Protein AF-A0A7C2K7R8-F1 (afdb_monomer)

Foldseek 3Di:
DDPPDDDDPPFKDWLVVLCVVLVHDSVVLVVLVVLAVLLPFDDDPPTTIGGPVSSVLVNQQSVCVVVVDDSVVSNVVVVVVPDPDPDDDDDDDDDDDDDDDDDDPVVPPPPVVPDDDDDDDDPDPQDPVNVVVVVVVVVVVVVVVVVVD

Mean predicted aligned error: 17.75 Å

Structure (mmCIF, N/CA/C/O backbone):
data_AF-A0A7C2K7R8-F1
#
_entry.id   AF-A0A7C2K7R8-F1
#
loop_
_atom_site.group_PDB
_atom_site.id
_atom_site.type_symbol
_atom_site.label_atom_id
_atom_site.label_alt_id
_atom_site.label_comp_id
_atom_site.label_asym_id
_atom_site.label_entity_id
_atom_site.label_seq_id
_atom_site.pdbx_PDB_ins_code
_atom_site.Cartn_x
_atom_site.Cartn_y
_atom_site.Cartn_z
_atom_si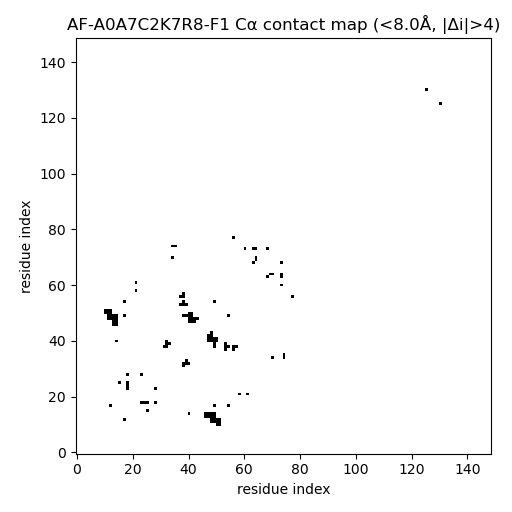te.occupancy
_atom_site.B_iso_or_equiv
_atom_site.auth_seq_id
_atom_site.auth_comp_id
_atom_site.auth_asym_id
_atom_site.auth_atom_id
_atom_site.pdbx_PDB_model_num
ATOM 1 N N . MET A 1 1 ? 25.170 19.554 -17.170 1.00 40.06 1 MET A N 1
ATOM 2 C CA . MET A 1 1 ? 23.840 19.277 -17.760 1.00 40.06 1 MET A CA 1
ATOM 3 C C . MET A 1 1 ? 23.575 17.773 -17.721 1.00 40.06 1 MET A C 1
ATOM 5 O O . MET A 1 1 ? 24.229 17.043 -18.448 1.00 40.06 1 MET A O 1
ATOM 9 N N . LYS A 1 2 ? 22.694 17.273 -16.843 1.00 44.62 2 LYS A N 1
ATOM 10 C CA . LYS A 1 2 ? 22.344 15.839 -16.806 1.00 44.62 2 LYS A CA 1
ATOM 11 C C . LYS A 1 2 ? 21.030 15.615 -17.554 1.00 44.62 2 LYS A C 1
ATOM 13 O O . LYS A 1 2 ? 19.972 15.585 -16.938 1.00 44.62 2 LYS A O 1
ATOM 18 N N . LYS A 1 3 ? 21.096 15.455 -18.878 1.00 49.25 3 LYS A N 1
ATOM 19 C CA . LYS A 1 3 ? 20.008 14.808 -19.619 1.00 49.25 3 LYS A CA 1
ATOM 20 C C . LYS A 1 3 ? 20.168 13.303 -19.416 1.00 49.25 3 LYS A C 1
ATOM 22 O O . LYS A 1 3 ? 21.035 12.691 -20.028 1.00 49.25 3 LYS A O 1
ATOM 27 N N . LYS A 1 4 ? 19.399 12.719 -18.493 1.00 51.03 4 LYS A N 1
ATOM 28 C CA . LYS A 1 4 ? 19.234 11.261 -18.462 1.00 51.03 4 LYS A CA 1
ATOM 29 C C . LYS A 1 4 ? 18.207 10.909 -19.528 1.00 51.03 4 LYS A C 1
ATOM 31 O O . LYS A 1 4 ? 17.086 11.408 -19.486 1.00 51.03 4 LYS A O 1
ATOM 36 N N . GLY A 1 5 ? 18.678 10.151 -20.512 1.00 41.69 5 GLY A N 1
ATOM 37 C CA . GLY A 1 5 ? 17.950 9.765 -21.705 1.00 41.69 5 GLY A CA 1
ATOM 38 C C . GLY A 1 5 ? 16.616 9.102 -21.394 1.00 41.69 5 GLY A C 1
ATOM 39 O O . GLY A 1 5 ? 16.494 8.291 -20.479 1.00 41.69 5 GLY A O 1
ATOM 40 N N . GLN A 1 6 ? 15.634 9.474 -22.207 1.00 49.72 6 GLN A N 1
ATOM 41 C CA . GLN A 1 6 ? 14.496 8.635 -22.529 1.00 49.72 6 GLN A CA 1
ATOM 42 C C . GLN A 1 6 ? 15.045 7.363 -23.188 1.00 49.72 6 GLN A C 1
ATOM 44 O O . GLN A 1 6 ? 15.637 7.436 -24.262 1.00 49.72 6 GLN A O 1
ATOM 49 N N . THR A 1 7 ? 14.885 6.214 -22.538 1.00 45.09 7 THR A N 1
ATOM 50 C CA . THR A 1 7 ? 15.018 4.896 -23.170 1.00 45.09 7 THR A CA 1
ATOM 51 C C . THR A 1 7 ? 13.941 3.997 -22.574 1.00 45.09 7 THR A C 1
ATOM 53 O O . THR A 1 7 ? 14.012 3.638 -21.401 1.00 45.09 7 THR A O 1
ATOM 56 N N . GLU A 1 8 ? 12.923 3.700 -23.375 1.00 44.34 8 GLU A N 1
ATOM 57 C CA . GLU A 1 8 ? 11.769 2.846 -23.082 1.00 44.34 8 GLU A CA 1
ATOM 58 C C . GLU A 1 8 ? 12.163 1.370 -22.855 1.00 44.34 8 GLU A C 1
ATOM 60 O O . GLU A 1 8 ? 12.671 0.725 -23.772 1.00 44.34 8 GLU A O 1
ATOM 65 N N . PRO A 1 9 ? 11.797 0.779 -21.704 1.00 49.31 9 PRO A N 1
ATOM 66 C CA . PRO A 1 9 ? 11.166 -0.531 -21.646 1.00 49.31 9 PRO A CA 1
ATOM 67 C C . PRO A 1 9 ? 9.698 -0.295 -21.274 1.00 49.31 9 PRO A C 1
ATOM 69 O O . PRO A 1 9 ? 9.341 -0.255 -20.096 1.00 49.31 9 PRO A O 1
ATOM 72 N N . LYS A 1 10 ? 8.880 -0.033 -22.300 1.00 62.22 10 LYS A N 1
ATOM 73 C CA . LYS A 1 10 ? 7.471 0.385 -22.227 1.00 62.22 10 LYS A CA 1
ATOM 74 C C . LYS A 1 10 ? 6.732 -0.193 -21.003 1.00 62.22 10 LYS A C 1
ATOM 76 O O . LYS A 1 10 ? 6.465 -1.389 -20.928 1.00 62.22 10 LYS A O 1
ATOM 81 N N . ASN A 1 11 ? 6.402 0.702 -20.064 1.00 76.38 11 ASN A N 1
ATOM 82 C CA . ASN A 1 11 ? 5.396 0.574 -18.997 1.00 76.38 11 ASN A CA 1
ATOM 83 C C . ASN A 1 11 ? 5.752 -0.118 -17.658 1.00 76.38 11 ASN A C 1
ATOM 85 O O . ASN A 1 11 ? 4.839 -0.258 -16.840 1.00 76.38 11 ASN A O 1
ATOM 89 N N . PHE A 1 12 ? 7.008 -0.482 -17.354 1.00 89.81 12 PHE A N 1
ATOM 90 C CA . PHE A 1 12 ? 7.364 -1.067 -16.040 1.00 89.81 12 PHE A CA 1
ATOM 91 C C . PHE A 1 12 ? 8.300 -0.189 -15.198 1.00 89.81 12 PHE A C 1
ATOM 93 O O . PHE A 1 12 ? 9.421 0.106 -15.604 1.00 89.81 12 PHE A O 1
ATOM 100 N N . HIS A 1 13 ? 7.890 0.136 -13.968 1.00 92.44 13 HIS A N 1
ATOM 101 C CA . HIS A 1 13 ? 8.680 0.943 -13.030 1.00 92.44 13 HIS A CA 1
ATOM 102 C C . HIS A 1 13 ? 9.135 0.127 -11.811 1.00 92.44 13 HIS A C 1
ATOM 104 O O . HIS A 1 13 ? 8.324 -0.572 -11.197 1.00 92.44 13 HIS A O 1
ATOM 110 N N . PRO A 1 14 ? 10.413 0.204 -11.403 1.00 93.00 14 PRO A N 1
ATOM 111 C CA . PRO A 1 14 ? 10.905 -0.513 -10.233 1.00 93.00 14 PRO A CA 1
ATOM 112 C C . PRO A 1 14 ? 10.302 0.038 -8.933 1.00 93.00 14 PRO A C 1
ATOM 114 O O . PRO A 1 14 ? 10.107 1.243 -8.776 1.00 93.00 14 PRO A O 1
ATOM 117 N N . ALA A 1 15 ? 10.082 -0.839 -7.949 1.00 89.62 15 ALA A N 1
ATOM 118 C CA . ALA A 1 15 ? 9.481 -0.476 -6.659 1.00 89.62 15 ALA A CA 1
ATOM 119 C C . ALA A 1 15 ? 10.170 0.705 -5.947 1.00 89.62 15 ALA A C 1
ATOM 121 O O . ALA A 1 15 ? 9.498 1.513 -5.307 1.00 89.62 15 ALA A O 1
ATOM 122 N N . SER A 1 16 ? 11.498 0.820 -6.066 1.00 89.69 16 SER A N 1
ATOM 123 C CA . SER A 1 16 ? 12.262 1.930 -5.484 1.00 89.69 16 SER A CA 1
ATOM 124 C C . SER A 1 16 ? 11.880 3.278 -6.095 1.00 89.69 16 SER A C 1
ATOM 126 O O . SER A 1 16 ? 11.708 4.247 -5.366 1.00 89.69 16 SER A O 1
ATOM 128 N N . GLU A 1 17 ? 11.699 3.332 -7.416 1.00 92.69 17 GLU A N 1
ATOM 129 C CA . GLU A 1 17 ? 11.289 4.548 -8.121 1.00 92.69 17 GLU A CA 1
ATOM 130 C C . GLU A 1 17 ? 9.850 4.918 -7.760 1.00 92.69 17 GLU A C 1
ATOM 132 O O . GLU A 1 17 ? 9.581 6.060 -7.402 1.00 92.69 17 GLU A O 1
ATOM 137 N N . VAL A 1 18 ? 8.943 3.937 -7.736 1.00 92.94 18 VAL A N 1
ATOM 138 C CA . VAL A 1 18 ? 7.541 4.140 -7.337 1.00 92.94 18 VAL A CA 1
ATOM 139 C C . VAL A 1 18 ? 7.430 4.694 -5.913 1.00 92.94 18 VAL A C 1
ATOM 141 O O . VAL A 1 18 ? 6.651 5.616 -5.665 1.00 92.94 18 VAL A O 1
ATOM 144 N N . ALA A 1 19 ? 8.235 4.184 -4.977 1.00 91.25 19 ALA A N 1
ATOM 145 C CA . ALA A 1 19 ? 8.278 4.694 -3.609 1.00 91.25 19 ALA A CA 1
ATOM 146 C C . ALA A 1 19 ? 8.735 6.162 -3.554 1.00 91.25 19 ALA A C 1
ATOM 148 O O . ALA A 1 19 ? 8.127 6.968 -2.845 1.00 91.25 19 ALA A O 1
ATOM 149 N N . THR A 1 20 ? 9.754 6.529 -4.338 1.00 92.69 20 THR A N 1
ATOM 150 C CA . THR A 1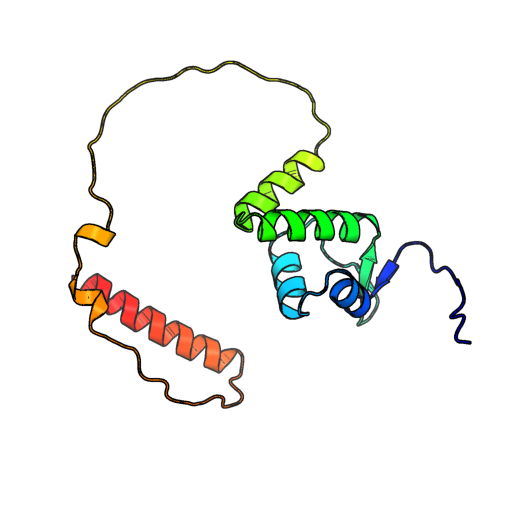 20 ? 10.224 7.917 -4.459 1.00 92.69 20 THR A CA 1
ATOM 151 C C . THR A 1 20 ? 9.173 8.823 -5.103 1.00 92.69 20 THR A C 1
ATOM 153 O O . THR A 1 20 ? 8.922 9.911 -4.587 1.00 92.69 20 THR A O 1
ATOM 156 N N . LEU A 1 21 ? 8.510 8.371 -6.172 1.00 92.44 21 LEU A N 1
ATOM 157 C CA . LEU A 1 21 ? 7.458 9.120 -6.873 1.00 92.44 21 LEU A CA 1
ATOM 158 C C . LEU A 1 21 ? 6.273 9.444 -5.957 1.00 92.44 21 LEU A C 1
ATOM 160 O O . LEU A 1 21 ? 5.767 10.565 -5.956 1.00 92.44 21 LEU A O 1
ATOM 164 N N . LEU A 1 22 ? 5.849 8.473 -5.148 1.00 92.62 22 LEU A N 1
ATOM 165 C CA . LEU A 1 22 ? 4.745 8.635 -4.199 1.00 92.62 22 LEU A CA 1
ATOM 166 C C . LEU A 1 22 ? 5.186 9.265 -2.871 1.00 92.62 22 LEU A C 1
ATOM 168 O O . LEU A 1 22 ? 4.330 9.569 -2.041 1.00 92.62 22 LEU A O 1
ATOM 172 N N . LYS A 1 23 ? 6.494 9.471 -2.666 1.00 93.44 23 LYS A N 1
ATOM 173 C CA . LYS A 1 23 ? 7.096 9.944 -1.408 1.00 93.44 23 LYS A CA 1
ATOM 174 C C . LYS A 1 23 ? 6.688 9.093 -0.195 1.00 93.44 23 LYS A C 1
ATOM 176 O O . LYS A 1 23 ? 6.446 9.617 0.890 1.00 93.44 23 LYS A O 1
ATOM 181 N N . ILE A 1 24 ? 6.606 7.774 -0.371 1.00 90.31 24 ILE A N 1
ATOM 182 C CA . ILE A 1 24 ? 6.242 6.820 0.689 1.00 90.31 24 ILE A CA 1
ATOM 183 C C . ILE A 1 24 ? 7.422 5.924 1.062 1.00 90.31 24 ILE A C 1
ATOM 185 O O . ILE A 1 24 ? 8.303 5.640 0.252 1.00 90.31 24 ILE A O 1
ATOM 189 N N . LYS A 1 25 ? 7.425 5.423 2.302 1.00 88.25 25 LYS A N 1
ATOM 190 C CA . LYS A 1 25 ? 8.436 4.463 2.760 1.00 88.25 25 LYS A CA 1
ATOM 191 C C . LYS A 1 25 ? 8.197 3.069 2.143 1.00 88.25 25 LYS A C 1
ATOM 193 O O . LYS A 1 25 ? 7.041 2.661 2.001 1.00 88.25 25 LYS A O 1
ATOM 198 N N . PRO A 1 26 ? 9.250 2.270 1.874 1.00 86.50 26 PRO A N 1
ATOM 199 C CA . PRO A 1 26 ? 9.110 0.951 1.243 1.00 86.50 26 PRO A CA 1
ATOM 200 C C . PRO A 1 26 ? 8.200 -0.039 1.988 1.00 86.50 26 PRO A C 1
ATOM 202 O O . PRO A 1 26 ? 7.549 -0.871 1.359 1.00 86.50 26 PRO A O 1
ATOM 205 N N . TYR A 1 27 ? 8.128 0.025 3.324 1.00 90.25 27 TYR A N 1
ATOM 206 C CA . TYR A 1 27 ? 7.246 -0.864 4.094 1.00 90.25 27 TYR A CA 1
ATOM 207 C C . TYR A 1 27 ? 5.760 -0.517 3.923 1.00 90.25 27 TYR A C 1
ATOM 209 O O . TYR A 1 27 ? 4.922 -1.412 3.996 1.00 90.25 27 TYR A O 1
ATOM 217 N N . ILE A 1 28 ? 5.433 0.754 3.667 1.00 91.75 28 ILE A N 1
ATOM 218 C CA . ILE A 1 28 ? 4.058 1.207 3.422 1.00 91.75 28 ILE A CA 1
ATOM 219 C C . ILE A 1 28 ? 3.583 0.625 2.095 1.00 91.75 28 ILE A C 1
ATOM 221 O O . ILE A 1 28 ? 2.502 0.045 2.032 1.00 91.75 28 ILE A O 1
ATOM 225 N N . LEU A 1 29 ? 4.439 0.682 1.070 1.00 90.56 29 LEU A N 1
ATOM 226 C CA . LEU A 1 29 ? 4.172 0.061 -0.222 1.00 90.56 29 LEU A CA 1
ATOM 227 C C . LEU A 1 29 ? 3.936 -1.451 -0.063 1.00 90.56 29 LEU A C 1
ATOM 229 O O . LEU A 1 29 ? 2.884 -1.940 -0.462 1.00 90.56 29 LEU A O 1
ATOM 233 N N . LYS A 1 30 ? 4.816 -2.172 0.652 1.00 90.06 30 LYS A N 1
ATOM 234 C CA . LYS A 1 30 ? 4.615 -3.602 0.984 1.00 90.06 30 LYS A CA 1
ATOM 235 C C . LYS A 1 30 ? 3.296 -3.869 1.725 1.00 90.06 30 LYS A C 1
ATOM 237 O O . LYS A 1 30 ? 2.649 -4.892 1.500 1.00 90.06 30 LYS A O 1
ATOM 242 N N . TYR A 1 31 ? 2.901 -2.982 2.635 1.00 91.31 31 TYR A N 1
ATOM 243 C CA . TYR A 1 31 ? 1.647 -3.116 3.374 1.00 91.31 31 TYR A CA 1
ATOM 244 C C . TYR A 1 31 ? 0.428 -2.937 2.460 1.00 91.31 31 TYR A C 1
ATOM 246 O O . TYR A 1 31 ? -0.525 -3.720 2.537 1.00 91.31 31 TYR A O 1
ATOM 254 N N . TRP A 1 32 ? 0.477 -1.958 1.557 1.00 93.56 32 TRP A N 1
ATOM 255 C CA . TRP A 1 32 ? -0.564 -1.737 0.557 1.00 93.56 32 TRP A CA 1
ATOM 256 C C . TRP A 1 32 ? -0.664 -2.917 -0.416 1.00 93.56 32 TRP A C 1
ATOM 258 O O . TRP A 1 32 ? -1.773 -3.421 -0.607 1.00 93.56 32 TRP A O 1
ATOM 268 N N . GLU A 1 33 ? 0.466 -3.443 -0.911 1.00 91.50 33 GLU A N 1
ATOM 269 C CA . GLU A 1 33 ? 0.537 -4.656 -1.752 1.00 91.50 33 GLU A CA 1
ATOM 270 C C . GLU A 1 33 ? -0.220 -5.845 -1.119 1.00 91.50 33 GLU A C 1
ATOM 272 O O . GLU A 1 33 ? -0.908 -6.610 -1.800 1.00 91.50 33 GLU A O 1
ATOM 277 N N . LYS A 1 34 ? -0.125 -6.007 0.210 1.00 88.75 34 LYS A N 1
ATOM 278 C CA . LYS A 1 34 ? -0.806 -7.090 0.941 1.00 88.75 34 LYS A CA 1
ATOM 279 C C . LYS A 1 34 ? -2.323 -6.893 1.003 1.00 88.75 34 LYS A C 1
ATOM 281 O O . LYS A 1 34 ? -3.076 -7.868 1.044 1.00 88.75 34 LYS A O 1
ATOM 286 N N . LYS A 1 35 ? -2.791 -5.647 1.067 1.00 89.19 35 LYS A N 1
ATOM 287 C CA . LYS A 1 35 ? -4.200 -5.320 1.339 1.00 89.19 35 LYS A CA 1
ATOM 288 C C . LYS A 1 35 ? -5.015 -5.149 0.061 1.00 89.19 35 LYS A C 1
ATOM 290 O O . LYS A 1 35 ? -6.182 -5.571 0.034 1.00 89.19 35 LYS A O 1
ATOM 295 N N . ILE A 1 36 ? -4.405 -4.598 -0.985 1.00 90.44 36 ILE A N 1
ATOM 296 C CA . ILE A 1 36 ? -5.042 -4.279 -2.261 1.00 90.44 36 ILE A CA 1
ATOM 297 C C . ILE A 1 36 ? -4.415 -5.175 -3.343 1.00 90.44 36 ILE A C 1
ATOM 299 O O . ILE A 1 36 ? -3.261 -4.975 -3.706 1.00 90.44 36 ILE A O 1
ATOM 303 N N . PRO A 1 37 ? -5.144 -6.185 -3.851 1.00 88.38 37 PRO A N 1
ATOM 304 C CA . PRO A 1 37 ? -4.596 -7.117 -4.835 1.00 88.38 37 PRO A CA 1
ATOM 305 C C . PRO A 1 37 ? -4.326 -6.475 -6.206 1.00 88.38 37 PRO A C 1
ATOM 307 O O . PRO A 1 37 ? -3.454 -6.961 -6.913 1.00 88.38 37 PRO A O 1
ATOM 310 N N . GLU A 1 38 ? -5.022 -5.386 -6.544 1.00 88.31 38 GLU A N 1
ATOM 311 C CA . GLU A 1 38 ? -4.900 -4.671 -7.826 1.00 88.31 38 GLU A CA 1
ATOM 312 C C . GLU A 1 38 ? -3.492 -4.101 -8.067 1.00 88.31 38 GLU A C 1
ATOM 314 O O . GLU A 1 38 ? -2.972 -4.106 -9.174 1.00 88.31 38 GLU A O 1
ATOM 319 N N . ILE A 1 39 ? -2.829 -3.661 -6.996 1.00 91.25 39 ILE A N 1
ATOM 320 C CA . ILE A 1 39 ? -1.506 -3.020 -7.037 1.00 91.25 39 ILE A CA 1
ATOM 321 C C . ILE A 1 39 ? -0.364 -4.018 -6.808 1.00 91.25 39 ILE A C 1
ATOM 323 O O . ILE A 1 39 ? 0.714 -3.633 -6.361 1.00 91.25 39 ILE A O 1
ATOM 327 N N . ARG A 1 40 ? -0.590 -5.322 -7.012 1.00 91.56 40 ARG A N 1
ATOM 328 C CA . ARG A 1 40 ? 0.456 -6.329 -6.784 1.00 91.56 40 ARG A CA 1
ATOM 329 C C . ARG A 1 40 ? 1.545 -6.227 -7.853 1.00 91.56 40 ARG A C 1
ATOM 331 O O . ARG A 1 40 ? 1.238 -6.389 -9.030 1.00 91.56 40 ARG A O 1
ATOM 338 N N . PRO A 1 41 ? 2.818 -6.045 -7.470 1.00 92.25 41 PRO A N 1
ATOM 339 C CA . PRO A 1 41 ? 3.889 -5.897 -8.436 1.00 92.25 41 PRO A CA 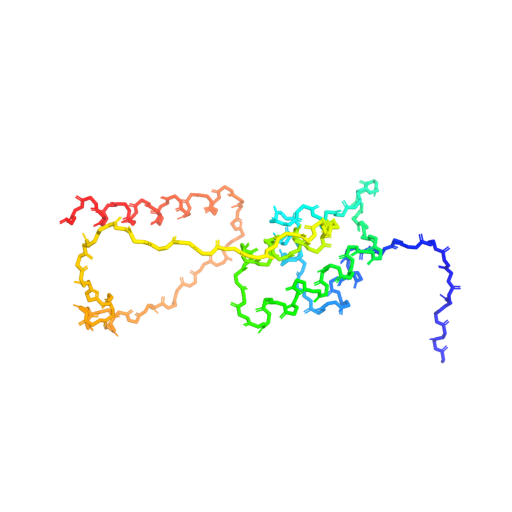1
ATOM 340 C C . PRO A 1 41 ? 4.128 -7.195 -9.199 1.00 92.25 41 PRO A C 1
ATOM 342 O O . PRO A 1 41 ? 3.991 -8.299 -8.661 1.00 92.25 41 PRO A O 1
ATOM 345 N N . ILE A 1 42 ? 4.596 -7.045 -10.429 1.00 92.38 42 ILE A N 1
ATOM 346 C CA . ILE A 1 42 ? 5.097 -8.142 -11.244 1.00 92.38 42 ILE A CA 1
ATOM 347 C C . ILE A 1 42 ? 6.514 -8.458 -10.768 1.00 92.38 42 ILE A C 1
ATOM 349 O O . ILE A 1 42 ? 7.387 -7.586 -10.682 1.00 92.38 42 ILE A O 1
ATOM 353 N N . LYS A 1 43 ? 6.736 -9.718 -10.396 1.00 92.81 43 LYS A N 1
ATOM 354 C CA . LYS A 1 43 ? 8.037 -10.198 -9.935 1.00 92.81 43 LYS A CA 1
ATOM 355 C C . LYS A 1 43 ? 8.838 -10.686 -11.138 1.00 92.81 43 LYS A C 1
ATOM 357 O O . LYS A 1 43 ? 8.497 -11.707 -11.723 1.00 92.81 43 LYS A O 1
ATOM 362 N N . ILE A 1 44 ? 9.918 -9.981 -11.461 1.00 90.69 44 ILE A N 1
ATOM 363 C CA . ILE A 1 44 ? 10.863 -10.371 -12.511 1.00 90.69 44 ILE A CA 1
ATOM 364 C C . ILE A 1 44 ? 12.190 -10.693 -11.824 1.00 90.69 44 ILE A C 1
ATOM 366 O O . ILE A 1 44 ? 12.818 -9.821 -11.216 1.00 90.69 44 ILE A O 1
ATOM 370 N N . ALA A 1 45 ? 12.583 -11.969 -11.863 1.00 89.19 45 ALA A N 1
ATOM 371 C CA . ALA A 1 45 ? 13.691 -12.520 -11.082 1.00 89.19 45 ALA A CA 1
ATOM 372 C C . ALA A 1 45 ? 13.575 -12.155 -9.584 1.00 89.19 45 ALA A C 1
ATOM 374 O O . ALA A 1 45 ? 12.688 -12.646 -8.882 1.00 89.19 45 ALA A O 1
ATOM 375 N N . ASN A 1 46 ? 14.442 -11.263 -9.096 1.00 89.00 46 ASN A N 1
ATOM 376 C CA . ASN A 1 46 ? 14.468 -10.808 -7.703 1.00 89.00 46 ASN A CA 1
ATOM 377 C C . ASN A 1 46 ? 13.983 -9.357 -7.514 1.00 89.00 46 ASN A C 1
ATOM 379 O O . ASN A 1 46 ? 14.122 -8.785 -6.432 1.00 89.00 46 ASN A O 1
ATOM 383 N N . ARG A 1 47 ? 13.440 -8.725 -8.561 1.00 88.94 47 ARG A N 1
ATOM 384 C CA . ARG A 1 47 ? 13.006 -7.322 -8.535 1.00 88.94 47 ARG A CA 1
ATOM 385 C C . ARG A 1 47 ? 11.503 -7.205 -8.778 1.00 88.94 47 ARG A C 1
ATOM 387 O O . ARG A 1 47 ? 10.897 -7.998 -9.494 1.00 88.94 47 ARG A O 1
ATOM 394 N N . LYS A 1 48 ? 10.904 -6.215 -8.118 1.00 92.12 48 LYS A N 1
ATOM 395 C CA . LYS A 1 48 ? 9.476 -5.900 -8.199 1.00 92.12 48 LYS A CA 1
ATOM 396 C C . LYS A 1 48 ? 9.272 -4.718 -9.132 1.00 92.12 48 LYS A C 1
ATOM 398 O O . LYS A 1 48 ? 9.880 -3.666 -8.912 1.00 92.12 48 LYS A O 1
ATOM 403 N N . TYR A 1 49 ? 8.393 -4.903 -10.104 1.00 93.50 49 TYR A N 1
ATOM 404 C CA . TYR A 1 49 ? 8.025 -3.891 -11.079 1.00 93.50 49 TYR A CA 1
ATOM 405 C C . TYR A 1 49 ? 6.530 -3.609 -11.011 1.00 93.50 49 TYR A C 1
ATOM 407 O O . TYR A 1 49 ? 5.730 -4.508 -10.759 1.00 93.50 49 TYR A O 1
ATOM 415 N N . TYR A 1 50 ? 6.174 -2.354 -11.228 1.00 93.75 50 TYR A N 1
ATOM 416 C CA . TYR A 1 50 ? 4.807 -1.865 -11.259 1.00 93.75 50 TYR A CA 1
ATOM 417 C C . TYR A 1 50 ? 4.465 -1.405 -12.664 1.00 93.75 50 TYR A C 1
ATOM 419 O O . TYR A 1 50 ? 5.282 -0.741 -13.305 1.00 93.75 50 TYR A O 1
ATOM 427 N N . THR A 1 51 ? 3.262 -1.732 -13.121 1.00 93.06 51 THR A N 1
ATOM 428 C CA . THR A 1 51 ? 2.737 -1.177 -14.370 1.00 93.06 51 THR A CA 1
ATOM 429 C C . THR A 1 51 ? 2.271 0.261 -14.171 1.00 93.06 51 THR A C 1
ATOM 431 O O . THR A 1 51 ? 2.037 0.713 -13.046 1.00 93.06 51 THR A 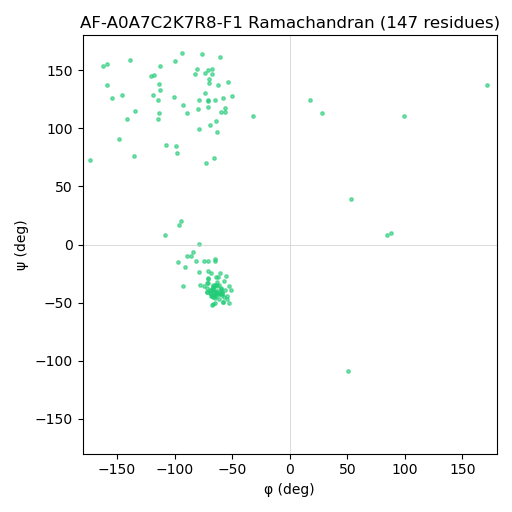O 1
ATOM 434 N N . PHE A 1 52 ? 2.092 0.983 -15.273 1.00 91.25 52 PHE A N 1
ATOM 435 C CA . PHE A 1 52 ? 1.507 2.321 -15.248 1.00 91.25 52 PHE A CA 1
ATOM 436 C C . PHE A 1 52 ? 0.134 2.358 -14.544 1.00 91.25 52 PHE A C 1
ATOM 438 O O . PHE A 1 52 ? -0.058 3.160 -13.632 1.00 91.25 52 PHE A O 1
ATOM 445 N N . GLU A 1 53 ? -0.772 1.429 -14.865 1.00 90.75 53 GLU A N 1
ATOM 446 C CA . GLU A 1 53 ? -2.107 1.327 -14.241 1.00 90.75 53 GLU A CA 1
ATOM 447 C C . GLU A 1 53 ? -2.034 1.114 -12.719 1.00 90.75 53 GLU A C 1
ATOM 449 O O . GLU A 1 53 ? -2.795 1.694 -11.935 1.00 90.75 53 GLU A O 1
ATOM 454 N N . GLN A 1 54 ? -1.062 0.318 -12.264 1.00 93.06 54 GLN A N 1
ATOM 455 C CA . GLN A 1 54 ? -0.837 0.099 -10.837 1.00 93.06 54 GLN A CA 1
ATOM 456 C C . GLN A 1 54 ? -0.351 1.370 -10.143 1.00 93.06 54 GLN A C 1
ATOM 458 O O . GLN A 1 54 ? -0.749 1.642 -9.010 1.00 93.06 54 GLN A O 1
ATOM 463 N N . ILE A 1 55 ? 0.478 2.173 -10.812 1.00 93.38 55 ILE A 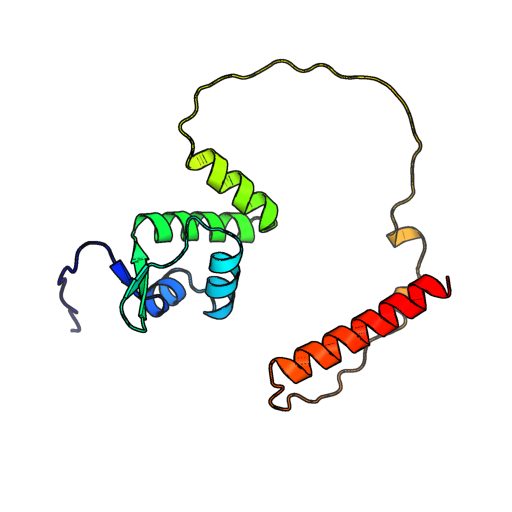N 1
ATOM 464 C CA . ILE A 1 55 ? 0.957 3.456 -10.285 1.00 93.38 55 ILE A CA 1
ATOM 465 C C . ILE A 1 55 ? -0.188 4.465 -10.197 1.00 93.38 55 ILE A C 1
ATOM 467 O O . ILE A 1 55 ? -0.274 5.196 -9.209 1.00 93.38 55 ILE A O 1
ATOM 471 N N . GLU A 1 56 ? -1.089 4.500 -11.176 1.00 92.62 56 GLU A N 1
ATOM 472 C CA . GLU A 1 56 ? -2.293 5.334 -11.105 1.00 92.62 56 GLU A CA 1
ATOM 473 C C . GLU A 1 56 ? -3.186 4.932 -9.933 1.00 92.62 56 GLU A C 1
ATOM 475 O O . GLU A 1 56 ? -3.558 5.776 -9.112 1.00 92.62 56 GLU A O 1
ATOM 480 N N . THR A 1 57 ? -3.423 3.632 -9.770 1.00 93.19 57 THR A N 1
ATOM 481 C CA . THR A 1 57 ? -4.176 3.105 -8.627 1.00 93.19 57 THR A CA 1
ATOM 482 C C . THR A 1 57 ? -3.502 3.474 -7.301 1.00 93.19 57 THR A C 1
ATOM 484 O O . THR A 1 57 ? -4.168 3.908 -6.360 1.00 93.19 57 THR A O 1
ATOM 487 N N . LEU A 1 58 ? -2.171 3.385 -7.215 1.00 94.00 58 LEU A N 1
ATOM 488 C CA . LEU A 1 58 ? -1.406 3.788 -6.030 1.00 94.00 58 LEU A CA 1
ATOM 489 C C . LEU A 1 58 ? -1.526 5.290 -5.718 1.00 94.00 58 LEU A C 1
ATOM 491 O O . LEU A 1 58 ? -1.575 5.663 -4.542 1.00 94.00 58 LEU A O 1
ATOM 495 N N . LYS A 1 59 ? -1.608 6.158 -6.734 1.00 94.00 59 LYS A N 1
ATOM 496 C CA . LYS A 1 59 ? -1.863 7.597 -6.533 1.00 94.00 59 LYS A CA 1
ATOM 497 C C . LYS A 1 59 ? -3.243 7.833 -5.916 1.00 94.00 59 LYS A C 1
ATOM 499 O O . LYS A 1 59 ? -3.366 8.644 -4.997 1.00 94.00 59 LYS A O 1
ATOM 504 N N . ILE A 1 60 ? -4.258 7.096 -6.371 1.00 93.81 60 ILE A N 1
ATOM 505 C CA . ILE A 1 60 ? -5.620 7.162 -5.818 1.00 93.81 60 ILE A CA 1
ATOM 506 C C . ILE A 1 60 ? -5.630 6.665 -4.368 1.00 93.81 60 ILE A C 1
ATOM 508 O O . ILE A 1 60 ? -6.164 7.348 -3.493 1.00 93.81 60 ILE A O 1
ATOM 512 N N . VAL A 1 61 ? -4.978 5.528 -4.089 1.00 92.62 61 VAL A N 1
ATOM 513 C CA . VAL A 1 61 ? -4.809 4.990 -2.725 1.00 92.62 61 VAL A CA 1
ATOM 514 C C . VAL A 1 61 ? -4.217 6.040 -1.795 1.00 92.62 61 VAL A C 1
ATOM 516 O O . VAL A 1 61 ? -4.772 6.288 -0.725 1.00 92.62 61 VAL A O 1
ATOM 519 N N . LYS A 1 62 ? -3.111 6.670 -2.207 1.00 93.88 62 LYS A N 1
ATOM 520 C CA . LYS A 1 62 ? -2.436 7.700 -1.414 1.00 93.88 62 LYS A CA 1
ATOM 521 C C . LYS A 1 62 ? -3.383 8.856 -1.095 1.00 93.88 62 LYS A C 1
ATOM 523 O O . LYS A 1 62 ? -3.519 9.205 0.073 1.00 93.88 62 LYS A O 1
ATOM 528 N N . ARG A 1 63 ? -4.081 9.386 -2.105 1.00 94.00 63 ARG A N 1
ATOM 529 C CA . ARG A 1 63 ? -5.032 10.492 -1.930 1.00 94.00 63 ARG A CA 1
ATOM 530 C C . ARG A 1 63 ? -6.150 10.140 -0.947 1.00 94.00 63 ARG A C 1
ATOM 532 O O . ARG A 1 63 ? -6.474 10.952 -0.090 1.00 94.00 63 ARG A O 1
ATOM 539 N N . LEU A 1 64 ? -6.716 8.938 -1.044 1.00 91.69 64 LEU A N 1
ATOM 540 C CA . LEU A 1 64 ? -7.784 8.508 -0.139 1.00 91.69 64 LEU A CA 1
ATOM 541 C C . LEU A 1 64 ? -7.277 8.339 1.301 1.00 91.69 64 LEU A C 1
ATOM 543 O O . LEU A 1 64 ? -7.955 8.722 2.248 1.00 91.69 64 LEU A O 1
ATOM 547 N N . ILE A 1 65 ? -6.070 7.809 1.491 1.00 89.69 65 ILE A N 1
ATOM 548 C CA . ILE A 1 65 ? -5.490 7.687 2.836 1.00 89.69 65 ILE A CA 1
ATOM 549 C C . ILE A 1 65 ? -5.210 9.072 3.434 1.00 89.69 65 ILE A C 1
ATOM 551 O O . ILE A 1 65 ? -5.486 9.289 4.609 1.00 89.69 65 ILE A O 1
ATOM 555 N N . GLU A 1 66 ? -4.728 10.023 2.631 1.00 91.00 66 GLU A N 1
ATOM 556 C CA . GLU A 1 66 ? -4.513 11.416 3.059 1.00 91.00 66 GLU A CA 1
ATOM 557 C C . GLU A 1 66 ? -5.819 12.132 3.430 1.00 91.00 66 GLU A C 1
ATOM 559 O O . GLU A 1 66 ? -5.819 13.003 4.292 1.00 91.00 66 GLU A O 1
ATOM 564 N N . GLN A 1 67 ? -6.944 11.723 2.842 1.00 91.94 67 GLN A N 1
ATOM 565 C CA . GLN A 1 67 ? -8.285 12.188 3.211 1.00 91.94 67 GLN A CA 1
ATOM 566 C C . GLN A 1 67 ? -8.841 11.517 4.483 1.00 91.94 67 GLN A C 1
ATOM 568 O O . GLN A 1 67 ? -9.966 11.808 4.881 1.00 91.94 67 GLN A O 1
ATOM 573 N N . GLY A 1 68 ? -8.086 10.615 5.118 1.00 91.06 68 GLY A N 1
ATOM 574 C CA . GLY A 1 68 ? -8.491 9.925 6.344 1.00 91.06 68 GLY A CA 1
ATOM 575 C C . GLY A 1 68 ? -9.277 8.631 6.119 1.00 91.06 68 GLY A C 1
ATOM 576 O O . GLY A 1 68 ? -9.797 8.055 7.076 1.00 91.06 68 GLY A O 1
ATOM 577 N N . PHE A 1 69 ? -9.363 8.124 4.883 1.00 91.56 69 PHE A N 1
ATOM 578 C CA . PHE A 1 69 ? -10.008 6.835 4.647 1.00 91.56 69 PHE A CA 1
ATOM 579 C C . PHE A 1 69 ? -9.166 5.682 5.197 1.00 91.56 69 PHE A C 1
ATOM 581 O O . PHE A 1 69 ? -7.951 5.592 5.007 1.00 91.56 69 PHE A O 1
ATOM 588 N N . THR A 1 70 ? -9.845 4.718 5.815 1.00 90.50 70 THR A N 1
ATOM 589 C CA . THR A 1 70 ? -9.221 3.461 6.224 1.00 90.50 70 THR A CA 1
ATOM 590 C C . THR A 1 70 ? -8.901 2.600 5.003 1.00 90.50 70 THR A C 1
ATOM 592 O O . THR A 1 70 ? -9.611 2.601 3.996 1.00 90.50 70 THR A O 1
ATOM 595 N N . LEU A 1 71 ? -7.850 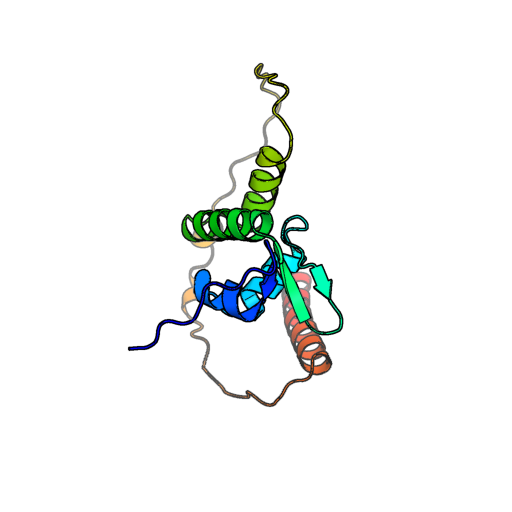1.784 5.091 1.00 86.75 71 LEU A N 1
ATOM 596 C CA . LEU A 1 71 ? -7.408 0.944 3.971 1.00 86.75 71 LEU A CA 1
ATOM 597 C C . LEU A 1 71 ? -8.485 -0.060 3.498 1.00 86.75 71 LEU A C 1
ATOM 599 O O . LEU A 1 71 ? -8.487 -0.485 2.342 1.00 86.75 71 LEU A O 1
ATOM 603 N N . THR A 1 72 ? -9.424 -0.427 4.376 1.00 88.06 72 THR A N 1
ATOM 604 C CA . THR A 1 72 ? -10.606 -1.233 4.037 1.00 88.06 72 THR A CA 1
ATOM 605 C C . THR A 1 72 ? -11.595 -0.463 3.164 1.00 88.06 72 THR A C 1
ATOM 607 O O . THR A 1 72 ? -12.095 -1.032 2.191 1.00 88.06 72 THR A O 1
ATOM 610 N N . ALA A 1 73 ? -11.846 0.815 3.460 1.00 87.12 73 ALA A N 1
ATOM 611 C CA . ALA A 1 73 ? -12.675 1.691 2.636 1.00 87.12 73 ALA A CA 1
ATOM 612 C C . ALA A 1 73 ? -12.026 1.943 1.266 1.00 87.12 73 ALA A C 1
ATOM 614 O O . ALA A 1 73 ? -12.678 1.757 0.240 1.00 87.12 73 ALA A O 1
ATOM 615 N N . VAL A 1 74 ? -10.719 2.222 1.239 1.00 91.06 74 VAL A N 1
ATOM 616 C CA . VAL A 1 74 ? -9.947 2.415 -0.003 1.00 91.06 74 VAL A CA 1
ATOM 617 C C . VAL A 1 74 ? -10.033 1.197 -0.922 1.00 91.06 74 VAL A C 1
ATOM 619 O O . VAL A 1 74 ? -10.309 1.322 -2.113 1.00 91.06 74 VAL A O 1
ATOM 622 N N . LYS A 1 75 ? -9.878 -0.011 -0.369 1.00 90.56 75 LYS A N 1
ATOM 623 C CA . LYS A 1 75 ? -10.015 -1.257 -1.136 1.00 90.56 75 LYS A CA 1
ATOM 624 C C . LYS A 1 75 ? -11.402 -1.410 -1.764 1.00 90.56 75 LYS A C 1
ATOM 626 O O . LYS A 1 75 ? -11.509 -1.930 -2.874 1.00 90.56 75 LYS A O 1
ATOM 631 N N . ARG A 1 76 ? -12.462 -1.026 -1.044 1.00 89.00 76 ARG A N 1
ATOM 632 C CA . ARG A 1 76 ? -13.833 -1.064 -1.574 1.00 89.00 76 ARG A CA 1
ATOM 633 C C . ARG A 1 76 ? -13.989 -0.075 -2.720 1.00 89.00 76 ARG A C 1
ATOM 635 O O . ARG A 1 76 ? -14.610 -0.429 -3.713 1.00 89.00 76 ARG A O 1
ATOM 642 N N . GLU A 1 77 ? -13.405 1.109 -2.595 1.00 88.50 77 GLU A N 1
ATOM 643 C CA . GLU A 1 77 ? -13.499 2.150 -3.615 1.00 88.50 77 GLU A CA 1
ATOM 644 C C . GLU A 1 77 ? -12.792 1.755 -4.914 1.00 88.50 77 GLU A C 1
ATOM 646 O O . GLU A 1 77 ? -13.387 1.819 -5.985 1.00 88.50 77 GLU A O 1
ATOM 651 N N . ILE A 1 78 ? -11.584 1.199 -4.817 1.00 88.31 78 ILE A N 1
ATOM 652 C CA . ILE A 1 78 ? -10.834 0.717 -5.988 1.00 88.31 78 ILE A CA 1
ATOM 653 C C . ILE A 1 78 ? -11.592 -0.397 -6.715 1.00 88.31 78 ILE A C 1
ATOM 655 O O . ILE A 1 78 ? -11.700 -0.380 -7.935 1.00 88.31 78 ILE A O 1
ATOM 659 N N . LYS A 1 79 ? -12.205 -1.329 -5.974 1.00 86.94 79 LYS A N 1
ATOM 660 C CA . LYS A 1 79 ? -13.028 -2.396 -6.569 1.00 86.94 79 LYS A CA 1
ATOM 661 C C . LYS A 1 79 ? -14.260 -1.886 -7.321 1.00 86.94 79 LYS A C 1
ATOM 663 O O . LYS A 1 79 ? -14.753 -2.593 -8.195 1.00 86.94 79 LYS A O 1
ATOM 668 N N . LYS A 1 80 ? -14.810 -0.727 -6.944 1.00 85.75 80 LYS A N 1
ATOM 669 C CA . LYS A 1 80 ? -15.928 -0.121 -7.683 1.00 85.75 80 LYS A CA 1
ATOM 670 C C . LYS A 1 80 ? -15.450 0.491 -8.993 1.00 85.75 80 LYS A C 1
ATOM 672 O O . LYS A 1 80 ? -16.183 0.436 -9.966 1.00 85.75 80 LYS A O 1
ATOM 677 N N . GLN A 1 81 ? -14.245 1.058 -9.007 1.00 79.19 81 GLN A N 1
ATOM 678 C CA . GLN A 1 81 ? -13.674 1.690 -10.197 1.00 79.19 81 GLN A CA 1
ATOM 679 C C . GLN A 1 81 ? -13.263 0.662 -11.260 1.00 79.19 81 GLN A C 1
ATOM 681 O O . GLN A 1 81 ? -13.406 0.937 -12.445 1.00 79.19 81 GLN A O 1
ATOM 686 N N . THR A 1 82 ? -12.817 -0.533 -10.857 1.00 68.56 82 THR A N 1
ATOM 687 C CA . THR A 1 82 ? -12.403 -1.590 -11.797 1.00 68.56 82 THR A CA 1
ATOM 688 C C . THR A 1 82 ? -13.557 -2.405 -12.384 1.00 68.56 82 THR A C 1
ATOM 690 O O . THR A 1 82 ? -13.366 -3.110 -13.371 1.00 68.56 82 THR A O 1
ATOM 693 N N . LYS A 1 83 ? -14.769 -2.323 -11.818 1.00 65.94 83 LYS A N 1
ATOM 694 C CA . LYS A 1 83 ? -15.959 -2.939 -12.417 1.00 65.94 83 LYS A CA 1
ATOM 695 C C . LYS A 1 83 ? -16.667 -1.911 -13.303 1.00 65.94 83 LYS A C 1
ATOM 697 O O . LYS A 1 83 ? -17.100 -0.888 -12.770 1.00 65.94 83 LYS A O 1
ATOM 702 N N . PRO A 1 84 ? -16.837 -2.159 -14.616 1.00 50.34 84 PRO A N 1
ATOM 703 C CA . PRO A 1 84 ? -17.646 -1.283 -15.449 1.00 50.34 84 PRO A CA 1
ATOM 704 C C . PRO A 1 84 ? -19.056 -1.218 -14.862 1.00 50.34 84 PRO A C 1
ATOM 706 O O . PRO A 1 84 ? -19.686 -2.236 -14.571 1.00 50.34 84 PRO A O 1
ATOM 709 N N . GLN A 1 85 ? -19.515 0.007 -14.622 1.00 45.38 85 GLN A N 1
ATOM 710 C CA . GLN A 1 85 ? -20.827 0.290 -14.070 1.00 45.38 85 GLN A CA 1
ATOM 711 C C . GLN A 1 85 ? -21.904 -0.191 -15.049 1.00 45.38 85 GLN A C 1
ATOM 713 O O . GLN A 1 85 ? -22.291 0.538 -15.959 1.00 45.38 85 GLN A O 1
ATOM 718 N N . THR A 1 86 ? -22.445 -1.391 -14.831 1.00 42.16 86 THR A N 1
ATOM 719 C CA . THR A 1 86 ? -23.861 -1.603 -15.138 1.00 42.16 86 THR A CA 1
ATOM 720 C C . THR A 1 86 ? -24.612 -0.779 -14.102 1.00 42.16 86 THR A C 1
ATOM 722 O O . THR A 1 86 ? -24.607 -1.089 -12.910 1.00 42.16 86 THR A O 1
ATOM 725 N N . LYS A 1 87 ? -25.102 0.381 -14.542 1.00 45.69 87 LYS A N 1
ATOM 726 C CA . LYS A 1 87 ? -25.889 1.298 -13.729 1.00 45.69 87 LYS A CA 1
ATOM 727 C C . LYS A 1 87 ? -27.193 0.606 -13.349 1.00 45.69 87 LYS A C 1
ATOM 729 O O . LYS A 1 87 ? -28.095 0.551 -14.169 1.00 45.69 87 LYS A O 1
ATOM 734 N N . GLU A 1 88 ? -27.317 0.192 -12.098 1.00 38.78 88 GLU A N 1
ATOM 735 C CA . GLU A 1 88 ? -28.618 0.096 -11.443 1.00 38.78 88 GLU A CA 1
ATOM 736 C C . GLU A 1 88 ? -28.526 0.706 -10.044 1.00 38.78 88 GLU A C 1
ATOM 738 O O . GLU A 1 88 ? -27.788 0.264 -9.162 1.00 38.78 88 GLU A O 1
ATOM 743 N N . LYS A 1 89 ? -29.263 1.797 -9.881 1.00 47.44 89 LYS A N 1
ATOM 744 C CA . LYS A 1 89 ? -29.723 2.387 -8.623 1.00 47.44 89 LYS A CA 1
ATOM 745 C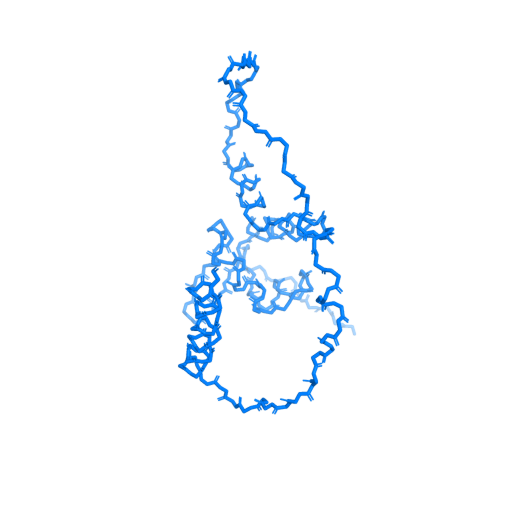 C . LYS A 1 89 ? -30.934 3.259 -8.988 1.00 47.44 89 LYS A C 1
ATOM 747 O O . LYS A 1 89 ? -30.916 3.788 -10.100 1.00 47.44 89 LYS A O 1
ATOM 752 N N . PRO A 1 90 ? -31.885 3.550 -8.078 1.00 57.62 90 PRO A N 1
ATOM 753 C CA . PRO A 1 90 ? -31.973 3.135 -6.668 1.00 57.62 90 PRO A CA 1
ATOM 754 C C . PRO A 1 90 ? -33.402 2.737 -6.207 1.00 57.62 90 PRO A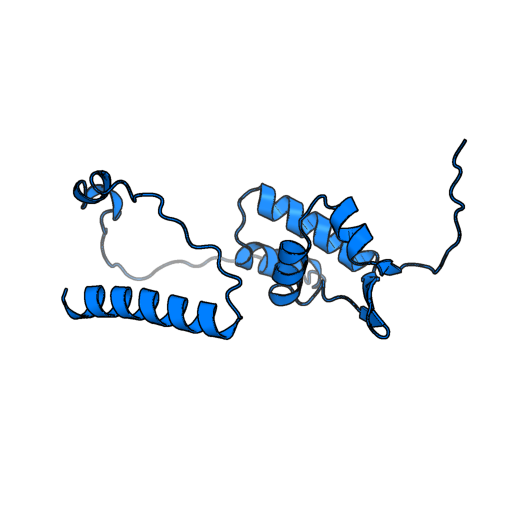 C 1
ATOM 756 O O . PRO A 1 90 ? -34.386 3.234 -6.734 1.00 57.62 90 PRO A O 1
ATOM 759 N N . ALA A 1 91 ? -33.534 1.961 -5.127 1.00 39.78 91 ALA A N 1
ATOM 760 C CA . ALA A 1 91 ? -34.719 2.029 -4.264 1.00 39.78 91 ALA A CA 1
ATOM 761 C C . ALA A 1 91 ? -34.366 1.574 -2.845 1.00 39.78 91 ALA A C 1
ATOM 763 O O . ALA A 1 91 ? -33.758 0.529 -2.628 1.00 39.78 91 ALA A O 1
ATOM 764 N N . GLN A 1 92 ? -34.679 2.448 -1.901 1.00 43.56 92 GLN A N 1
ATOM 765 C CA . GLN A 1 92 ? -34.585 2.251 -0.465 1.00 43.56 92 GLN A CA 1
ATOM 766 C C . GLN A 1 92 ? -35.833 1.497 -0.007 1.00 43.56 92 GLN A C 1
ATOM 768 O O . GLN A 1 92 ? -36.911 1.809 -0.493 1.00 43.56 92 GLN A O 1
ATOM 773 N N . GLU A 1 93 ? -35.718 0.645 1.009 1.00 39.88 93 GLU A N 1
ATOM 774 C CA . GLU A 1 93 ? -36.805 0.494 1.974 1.00 39.88 93 GLU A CA 1
ATOM 775 C C . GLU A 1 93 ? -36.235 0.218 3.369 1.00 39.88 93 GLU A C 1
ATOM 777 O O . GLU A 1 93 ? -35.324 -0.587 3.568 1.00 39.88 93 GLU A O 1
ATOM 782 N N . MET A 1 94 ? -36.718 1.016 4.318 1.00 40.78 94 MET A N 1
ATOM 783 C CA . MET A 1 94 ? -36.356 1.027 5.727 1.00 40.78 94 MET A CA 1
ATOM 784 C C . MET A 1 94 ? -37.406 0.258 6.553 1.00 40.78 94 MET A C 1
ATOM 786 O O . MET A 1 94 ? -38.583 0.294 6.212 1.00 40.78 94 MET A O 1
ATOM 790 N N . LYS A 1 95 ? -36.970 -0.196 7.744 1.00 38.41 95 LYS A N 1
ATOM 791 C CA . LYS A 1 95 ? -37.705 -0.395 9.026 1.00 38.41 95 LYS A CA 1
ATOM 792 C C . LYS A 1 95 ? -38.190 -1.808 9.395 1.00 38.41 95 LYS A C 1
ATOM 794 O O . LYS A 1 95 ? -39.182 -2.284 8.868 1.00 38.41 95 LYS A O 1
ATOM 799 N N . SER A 1 96 ? -37.555 -2.379 10.433 1.00 37.59 96 SER A N 1
ATOM 800 C CA . SER A 1 96 ? -38.075 -2.700 11.797 1.00 37.59 96 SER A CA 1
ATOM 801 C C . SER A 1 96 ? -37.003 -3.554 12.524 1.00 37.59 96 SER A C 1
ATOM 803 O O . SER A 1 96 ? -36.416 -4.398 11.865 1.00 37.59 96 SER A O 1
ATOM 805 N N . THR A 1 97 ? -36.587 -3.437 13.796 1.00 38.41 97 THR A N 1
ATOM 806 C CA . THR A 1 97 ? -37.114 -2.853 15.049 1.00 38.41 97 THR A CA 1
ATOM 807 C C . THR A 1 97 ? -35.969 -2.555 16.061 1.00 38.41 97 THR A C 1
ATOM 809 O O . THR A 1 97 ? -35.085 -3.380 16.246 1.00 38.41 97 THR A O 1
ATOM 812 N N . LYS A 1 98 ? -36.029 -1.388 16.728 1.00 48.19 98 LYS A N 1
ATOM 813 C CA . LYS A 1 98 ? -35.593 -0.976 18.099 1.00 48.19 98 LYS A CA 1
ATOM 814 C C . LYS A 1 98 ? -34.579 -1.822 18.934 1.00 48.19 98 LYS A C 1
ATOM 816 O O . LYS A 1 98 ? -34.903 -2.934 19.326 1.00 48.19 98 LYS A O 1
ATOM 821 N N . ALA A 1 99 ? -33.466 -1.197 19.375 1.00 44.84 99 ALA A N 1
ATOM 822 C CA . ALA A 1 99 ? -32.668 -1.487 20.598 1.00 44.84 99 ALA A CA 1
ATOM 823 C C . ALA A 1 99 ? -31.752 -0.265 20.953 1.00 44.84 99 ALA A C 1
ATOM 825 O O . ALA A 1 99 ? -31.477 0.524 20.051 1.00 44.84 99 ALA A O 1
ATOM 826 N N . PRO A 1 100 ? -31.354 -0.028 22.225 1.00 52.06 100 PRO A N 1
ATOM 827 C CA . PRO A 1 100 ? -31.310 1.303 22.865 1.00 52.06 100 PRO A CA 1
ATOM 828 C C . PRO A 1 100 ? -29.976 2.083 22.806 1.00 52.06 100 PRO A C 1
ATOM 830 O O . PRO A 1 100 ? -28.916 1.525 22.547 1.00 52.06 100 PRO A O 1
ATOM 833 N N . ASN A 1 101 ? -30.062 3.393 23.105 1.00 62.03 101 ASN A N 1
ATOM 834 C CA . ASN A 1 101 ? -28.951 4.347 23.255 1.00 62.03 101 ASN A CA 1
ATOM 835 C C . ASN A 1 101 ? -27.848 3.824 24.196 1.00 62.03 101 ASN A C 1
ATOM 837 O O . ASN A 1 101 ? -28.134 3.503 25.348 1.00 62.03 101 ASN A O 1
ATOM 841 N N . LEU A 1 102 ? -26.592 3.827 23.736 1.00 54.44 102 LEU A N 1
ATOM 842 C CA . LEU A 1 102 ? -25.413 3.455 24.525 1.00 54.44 102 LEU A CA 1
ATOM 843 C C . LEU A 1 102 ? -24.459 4.664 24.621 1.00 54.44 102 LEU A C 1
ATOM 845 O O . LEU A 1 102 ? -24.161 5.261 23.582 1.00 54.44 102 LEU A O 1
ATOM 849 N N . PRO A 1 103 ? -23.992 5.069 25.817 1.00 58.84 103 PRO A N 1
ATOM 850 C CA . PRO A 1 103 ? -23.096 6.214 25.947 1.00 58.84 103 PRO A CA 1
ATOM 851 C C . PRO A 1 103 ? -21.708 5.906 25.370 1.00 58.84 103 PRO A C 1
ATOM 853 O O . PRO A 1 103 ? -21.187 4.797 25.493 1.00 58.84 103 PRO A O 1
ATOM 856 N N . SER A 1 104 ? -21.108 6.910 24.723 1.00 63.53 104 SER A N 1
ATOM 857 C CA . SER A 1 104 ? -19.786 6.813 24.103 1.00 63.53 104 SER A CA 1
ATOM 858 C C . SER A 1 104 ? -18.692 6.529 25.146 1.00 63.53 104 SER A C 1
ATOM 860 O O . SER A 1 104 ? -18.663 7.195 26.180 1.00 63.53 104 SER A O 1
ATOM 862 N N . PRO A 1 105 ? -17.732 5.631 24.864 1.00 56.91 105 PRO A N 1
ATOM 863 C CA . PRO A 1 105 ? -16.810 5.073 25.863 1.00 56.91 105 PRO A CA 1
ATOM 864 C C . PRO A 1 105 ? -15.842 6.078 26.513 1.00 56.91 105 PRO A C 1
ATOM 866 O O . PRO A 1 105 ? -15.215 5.759 27.517 1.00 56.91 105 PRO A O 1
ATOM 869 N N . LEU A 1 106 ? -15.721 7.296 25.978 1.00 54.19 106 LEU A N 1
ATOM 870 C CA . LEU A 1 106 ? -14.793 8.316 26.479 1.00 54.19 106 LEU A CA 1
ATOM 871 C C . LEU A 1 106 ? -15.353 9.168 27.625 1.00 54.19 106 LEU A C 1
ATOM 873 O O . LEU A 1 106 ? -14.595 9.896 28.256 1.00 54.19 106 LEU A O 1
ATOM 877 N N . THR A 1 107 ? -16.648 9.075 27.932 1.00 54.62 107 THR A N 1
ATOM 878 C CA . THR A 1 107 ? -17.229 9.770 29.094 1.00 54.62 107 THR A CA 1
ATOM 879 C C . THR A 1 107 ? -17.182 8.937 30.372 1.00 54.62 107 THR A C 1
ATOM 881 O O . THR A 1 107 ? -17.47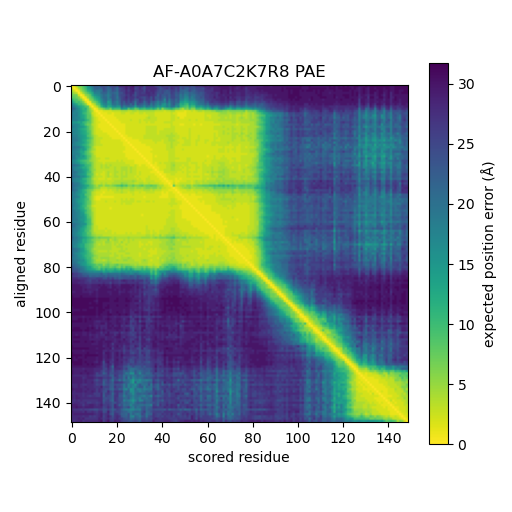7 9.462 31.439 1.00 54.62 107 THR A O 1
ATOM 884 N N . LEU A 1 108 ? -16.835 7.647 30.284 1.00 51.22 108 LEU A N 1
ATOM 885 C CA . LEU A 1 108 ? -16.947 6.716 31.409 1.00 51.22 108 LEU A CA 1
ATOM 886 C C . LEU A 1 108 ? -15.634 6.521 32.189 1.00 51.22 108 LEU A C 1
ATOM 888 O O . LEU A 1 108 ? -15.671 6.028 33.310 1.00 51.22 108 LEU A O 1
ATOM 892 N N . PHE A 1 109 ? -14.484 6.924 31.635 1.00 56.56 109 PHE A N 1
ATOM 893 C CA . PHE A 1 109 ? -13.173 6.601 32.215 1.00 56.56 109 PHE A CA 1
ATOM 894 C C . PHE A 1 109 ? -12.207 7.800 32.243 1.00 56.56 109 PHE A C 1
ATOM 896 O O . PHE A 1 109 ? -11.260 7.854 31.457 1.00 56.56 109 PHE A O 1
ATOM 903 N N . PRO A 1 110 ? -12.390 8.752 33.177 1.00 54.47 110 PRO A N 1
ATOM 904 C CA . PRO A 1 110 ? -11.422 9.827 33.430 1.00 54.47 110 PRO A CA 1
ATOM 905 C C . PRO A 1 110 ? -10.071 9.314 33.980 1.00 54.47 110 PRO A C 1
ATOM 907 O O . PRO A 1 110 ? -9.072 10.031 33.955 1.00 54.47 110 PRO A O 1
ATOM 910 N N . GLU A 1 111 ? -10.013 8.060 34.441 1.00 53.38 111 GLU A N 1
ATOM 911 C CA . GLU A 1 111 ? -8.834 7.428 35.054 1.00 53.38 111 GLU A CA 1
ATOM 912 C C . GLU A 1 111 ? -7.691 7.130 34.060 1.00 53.38 111 GLU A C 1
ATOM 914 O O . GLU A 1 111 ? -6.526 7.050 34.453 1.00 53.38 111 GLU A O 1
ATOM 919 N N . LEU A 1 112 ? -7.987 7.014 32.758 1.00 48.62 112 LEU A N 1
ATOM 920 C CA . LEU A 1 112 ? -6.981 6.718 31.725 1.00 48.62 112 LEU A CA 1
ATOM 921 C C . LEU A 1 112 ? -6.027 7.890 31.450 1.00 48.62 112 LEU A C 1
ATOM 923 O O . LEU A 1 112 ? -4.978 7.699 30.841 1.00 48.62 112 LEU A O 1
ATOM 927 N N . ALA A 1 113 ? -6.352 9.095 31.923 1.00 54.56 113 ALA A N 1
ATOM 928 C CA . ALA A 1 113 ? -5.505 10.272 31.747 1.00 54.56 113 ALA A CA 1
ATOM 929 C C . ALA A 1 113 ? -4.256 10.273 32.653 1.00 54.56 113 ALA A C 1
ATOM 931 O O . ALA A 1 113 ? -3.346 11.068 32.425 1.00 54.56 113 ALA A O 1
ATOM 932 N N . LYS A 1 114 ? -4.200 9.417 33.685 1.00 49.50 114 LYS A N 1
ATOM 933 C CA . LYS A 1 114 ? -3.163 9.500 34.732 1.00 49.50 114 LYS A CA 1
ATOM 934 C C . LYS A 1 114 ? -1.907 8.667 34.461 1.00 49.50 114 LYS A C 1
ATOM 936 O O . LYS A 1 114 ? -0.862 8.969 35.029 1.00 49.50 114 LYS A O 1
ATOM 941 N N . HIS A 1 115 ? -1.958 7.666 33.584 1.00 48.69 115 HIS A N 1
ATOM 942 C CA . HIS A 1 115 ? -0.801 6.808 33.307 1.00 48.69 115 HIS A CA 1
ATOM 943 C C . HIS A 1 115 ? -0.069 7.267 32.045 1.00 48.69 115 HIS A C 1
ATOM 945 O O . HIS A 1 115 ? -0.206 6.711 30.959 1.00 48.69 115 HIS A O 1
ATOM 951 N N . SER A 1 116 ? 0.722 8.325 32.225 1.00 47.84 116 SER A N 1
ATOM 952 C CA . SER A 1 116 ? 1.812 8.688 31.321 1.00 47.84 116 SER A CA 1
ATOM 953 C C . SER A 1 116 ? 2.769 7.495 31.189 1.00 47.84 116 SER A C 1
ATOM 955 O O . SER A 1 116 ? 3.384 7.078 32.171 1.00 47.84 116 SER A O 1
ATOM 957 N N . TYR A 1 117 ? 2.857 6.908 29.994 1.00 40.25 117 TYR A N 1
ATOM 958 C CA . TYR A 1 117 ? 3.742 5.777 29.715 1.00 40.25 117 TYR A CA 1
ATOM 959 C C . TYR A 1 117 ? 5.205 6.243 29.714 1.00 40.25 117 TYR A C 1
ATOM 961 O O . TYR A 1 117 ? 5.543 7.142 28.938 1.00 40.25 117 TYR A O 1
ATOM 969 N N . PRO A 1 118 ? 6.102 5.645 30.519 1.00 40.53 118 PRO A N 1
ATOM 970 C CA . PRO A 1 118 ? 7.509 5.986 30.452 1.00 40.53 118 PRO A CA 1
ATOM 971 C C . PRO A 1 118 ? 8.129 5.385 29.187 1.00 40.53 118 PRO A C 1
ATOM 973 O O . PRO A 1 118 ? 8.014 4.190 28.909 1.00 40.53 118 PRO A O 1
ATOM 976 N N . GLU A 1 119 ? 8.839 6.225 28.438 1.00 48.44 119 GLU A N 1
ATOM 977 C CA . GLU A 1 119 ? 9.833 5.786 27.467 1.00 48.44 119 GLU A CA 1
ATOM 978 C C . GLU A 1 119 ? 10.877 4.899 28.164 1.00 48.44 119 GLU A C 1
ATOM 980 O O . GLU A 1 119 ? 11.623 5.366 29.027 1.00 48.44 119 GLU A O 1
ATOM 985 N N . LYS A 1 120 ? 10.991 3.623 27.778 1.00 41.28 120 LYS A N 1
ATOM 986 C CA . LYS A 1 120 ? 12.204 2.842 28.060 1.00 41.28 120 LYS A CA 1
ATOM 987 C C . LYS A 1 120 ? 12.495 1.798 26.980 1.00 41.28 120 LYS A C 1
ATOM 989 O O . LYS A 1 120 ? 12.023 0.672 26.999 1.00 41.28 120 LYS A O 1
ATOM 994 N N . THR A 1 121 ? 13.283 2.254 26.007 1.00 49.12 121 THR A N 1
ATOM 995 C CA . THR A 1 121 ? 14.449 1.590 25.395 1.00 49.12 121 THR A CA 1
ATOM 996 C C . THR A 1 121 ? 14.501 0.052 25.372 1.00 49.12 121 THR A C 1
ATOM 998 O O . THR A 1 121 ? 14.803 -0.557 26.393 1.00 49.12 121 THR A O 1
ATOM 1001 N N . ALA A 1 122 ? 14.432 -0.551 24.177 1.00 45.19 122 ALA A N 1
ATOM 1002 C CA . ALA A 1 122 ? 15.299 -1.673 23.773 1.00 45.19 122 ALA A CA 1
ATOM 1003 C C . ALA A 1 122 ? 15.092 -2.034 22.287 1.00 45.19 122 ALA A C 1
ATOM 1005 O O . ALA A 1 122 ? 14.552 -3.085 21.952 1.00 45.19 122 ALA A O 1
ATOM 1006 N N . SER A 1 123 ? 15.577 -1.194 21.368 1.00 46.81 123 SER A N 1
ATOM 1007 C CA . SER A 1 123 ? 15.779 -1.606 19.970 1.00 46.81 123 SER A CA 1
ATOM 1008 C C . SER A 1 123 ? 16.985 -2.548 19.879 1.00 46.81 123 SER A C 1
ATOM 1010 O O . SER A 1 123 ? 18.045 -2.177 19.379 1.00 46.81 123 SER A O 1
ATOM 1012 N N . LYS A 1 124 ? 16.845 -3.771 20.396 1.00 57.69 124 LYS A N 1
ATOM 1013 C CA . LYS A 1 124 ? 17.665 -4.901 19.946 1.00 57.69 124 LYS A CA 1
ATOM 1014 C C . LYS A 1 124 ? 17.049 -5.426 18.651 1.00 57.69 124 LYS A C 1
ATOM 1016 O O . LYS A 1 124 ? 15.864 -5.237 18.402 1.00 57.69 124 LYS A O 1
ATOM 1021 N N . ASN A 1 125 ? 17.881 -5.994 17.786 1.00 55.31 125 ASN A N 1
ATOM 1022 C CA . ASN A 1 125 ? 17.543 -6.453 16.439 1.00 55.31 125 ASN A CA 1
ATOM 1023 C C . ASN A 1 125 ? 16.546 -7.632 16.512 1.00 55.31 125 ASN A C 1
ATOM 1025 O O . ASN A 1 125 ? 16.939 -8.785 16.381 1.00 55.31 125 ASN A O 1
ATOM 1029 N N . LEU A 1 126 ? 15.279 -7.350 16.834 1.00 57.44 126 LEU A N 1
ATOM 1030 C CA . LEU A 1 126 ? 14.283 -8.381 17.091 1.00 57.44 126 LEU A CA 1
ATOM 1031 C C . LEU A 1 126 ? 13.924 -9.068 15.775 1.00 57.44 126 LEU A C 1
ATOM 1033 O O . LEU A 1 126 ? 13.408 -8.456 14.831 1.00 57.44 126 LEU A O 1
ATOM 1037 N N . ASN A 1 127 ? 14.197 -10.365 15.738 1.00 65.62 127 ASN A N 1
ATOM 1038 C CA . ASN A 1 127 ? 13.782 -11.252 14.673 1.00 65.62 127 ASN A CA 1
ATOM 1039 C C . ASN A 1 127 ? 12.242 -11.265 14.599 1.00 65.62 127 ASN A C 1
ATOM 1041 O O . ASN A 1 127 ? 11.526 -10.944 15.548 1.00 65.62 127 ASN A O 1
ATOM 1045 N N . THR A 1 128 ? 11.699 -11.701 13.463 1.00 71.06 128 THR A N 1
ATOM 1046 C CA . THR A 1 128 ? 10.252 -11.896 13.275 1.00 71.06 128 THR A CA 1
ATOM 1047 C C . THR A 1 128 ? 9.660 -12.827 14.345 1.00 71.06 128 THR A C 1
ATOM 1049 O O . THR A 1 128 ? 8.478 -12.718 14.664 1.00 71.06 128 THR A O 1
ATOM 1052 N N . GLN A 1 129 ? 10.467 -13.732 14.906 1.00 63.56 129 GLN A N 1
ATOM 1053 C CA . GLN A 1 129 ? 10.072 -14.591 16.024 1.00 63.56 129 GLN A CA 1
ATOM 1054 C C . GLN A 1 129 ? 9.959 -13.822 17.347 1.00 63.56 129 GLN A C 1
ATOM 1056 O O . GLN A 1 129 ? 8.968 -13.993 18.050 1.00 63.56 129 GLN A O 1
ATOM 1061 N N . ASP A 1 130 ? 10.884 -12.909 17.631 1.00 68.69 130 ASP A N 1
ATOM 1062 C CA . ASP A 1 130 ? 10.870 -12.112 18.861 1.00 68.69 130 ASP A CA 1
ATOM 1063 C C . ASP A 1 130 ? 9.707 -11.116 18.865 1.00 68.69 130 ASP A C 1
ATOM 1065 O O . ASP A 1 130 ? 9.008 -10.962 19.861 1.00 68.69 130 ASP A O 1
ATOM 1069 N N . LEU A 1 131 ? 9.417 -10.504 17.710 1.00 73.12 131 LEU A N 1
ATOM 1070 C CA . LEU A 1 131 ? 8.229 -9.660 17.549 1.00 73.12 131 LEU A CA 1
ATOM 1071 C C . LEU A 1 131 ? 6.928 -10.452 17.721 1.00 73.12 131 LEU A C 1
ATOM 1073 O O . LEU A 1 131 ? 5.936 -9.906 18.193 1.00 73.12 131 LEU A O 1
ATOM 1077 N N . ARG A 1 132 ? 6.909 -11.735 17.337 1.00 73.12 132 ARG A N 1
ATOM 1078 C CA . ARG A 1 132 ? 5.751 -12.613 17.560 1.00 73.12 132 ARG A CA 1
ATOM 1079 C C . ARG A 1 132 ? 5.591 -12.989 19.025 1.00 73.12 132 ARG A C 1
ATOM 1081 O O . ARG A 1 132 ? 4.455 -13.084 19.472 1.00 73.12 132 ARG A O 1
ATOM 1088 N N . LEU A 1 133 ? 6.693 -13.204 19.737 1.00 73.81 133 LEU A N 1
ATOM 1089 C CA . LEU A 1 133 ? 6.686 -13.464 21.175 1.00 73.81 133 LEU A CA 1
ATOM 1090 C C . LEU A 1 133 ? 6.174 -12.244 21.935 1.00 73.81 133 LEU A C 1
ATOM 1092 O O . LEU A 1 133 ? 5.193 -12.366 22.656 1.00 73.81 133 LEU A O 1
ATOM 1096 N N . LEU A 1 134 ? 6.725 -11.065 21.653 1.00 77.69 134 LEU A N 1
ATOM 1097 C CA . LEU A 1 134 ? 6.311 -9.819 22.297 1.00 77.69 134 LEU A CA 1
ATOM 1098 C C . LEU A 1 134 ? 4.852 -9.464 21.979 1.00 77.69 134 LEU A C 1
ATOM 1100 O O . LEU A 1 134 ? 4.097 -9.056 22.852 1.00 77.69 134 LEU A O 1
ATOM 1104 N N . LEU A 1 135 ? 4.413 -9.683 20.735 1.00 82.38 135 LEU A N 1
ATOM 1105 C CA . LEU A 1 135 ? 3.008 -9.496 20.376 1.00 82.38 135 LEU A CA 1
ATOM 1106 C C . LEU A 1 135 ? 2.098 -10.512 21.079 1.00 82.38 135 LEU A C 1
ATOM 1108 O O . LEU A 1 135 ? 0.990 -10.161 21.463 1.00 82.38 135 LEU A O 1
ATOM 1112 N N . ARG A 1 136 ? 2.539 -11.764 21.237 1.00 82.62 136 ARG A N 1
ATOM 1113 C CA . ARG A 1 136 ? 1.784 -12.791 21.965 1.00 82.62 136 ARG A CA 1
ATOM 1114 C C . ARG A 1 136 ? 1.684 -12.461 23.452 1.00 82.62 136 ARG A C 1
ATOM 1116 O O . ARG A 1 136 ? 0.639 -12.717 24.032 1.00 82.62 136 ARG A O 1
ATOM 1123 N N . GLU A 1 137 ? 2.735 -11.897 24.028 1.00 80.88 137 GLU A N 1
ATOM 1124 C CA . GLU A 1 137 ? 2.790 -11.472 25.426 1.00 80.88 137 GLU A CA 1
ATOM 1125 C C . GLU A 1 137 ? 1.843 -10.300 25.683 1.00 80.88 137 GLU A C 1
ATOM 1127 O O . GLU A 1 137 ? 0.922 -10.433 26.480 1.00 80.88 137 GLU A O 1
ATOM 1132 N N . VAL A 1 138 ? 1.937 -9.232 24.886 1.00 85.56 138 VAL A N 1
ATOM 1133 C CA . VAL A 1 138 ? 1.021 -8.080 24.974 1.00 85.56 138 VAL A CA 1
ATOM 1134 C C . VAL A 1 138 ? -0.439 -8.489 24.734 1.00 85.56 138 VAL A C 1
ATOM 1136 O O . VAL A 1 138 ? -1.347 -7.973 25.378 1.00 85.56 138 VAL A O 1
ATOM 1139 N N . LEU A 1 139 ? -0.697 -9.427 23.816 1.00 85.94 139 LEU A N 1
ATOM 1140 C CA . LEU A 1 139 ? -2.047 -9.966 23.606 1.00 85.94 139 LEU A CA 1
ATOM 1141 C C . LEU A 1 139 ? -2.519 -10.857 24.763 1.00 85.94 139 LEU A C 1
ATOM 1143 O O . LEU A 1 139 ? -3.724 -10.937 24.990 1.00 85.94 139 LEU A O 1
ATOM 1147 N N . GLY A 1 140 ? -1.598 -11.525 25.460 1.00 82.25 140 GLY A N 1
ATOM 1148 C CA . GLY A 1 140 ? -1.873 -12.290 26.674 1.00 82.25 140 GLY A CA 1
ATOM 1149 C C . GLY A 1 140 ? -2.300 -11.370 27.808 1.00 82.25 140 GLY A C 1
ATOM 1150 O O . GLY A 1 140 ? -3.398 -11.535 28.322 1.00 82.25 140 GLY A O 1
ATOM 1151 N N . GLU A 1 141 ? -1.517 -10.324 28.078 1.00 80.69 141 GLU A N 1
ATOM 1152 C CA . GLU A 1 141 ? -1.862 -9.295 29.067 1.00 80.69 141 GLU A CA 1
ATOM 1153 C C . GLU A 1 141 ? -3.239 -8.684 28.786 1.00 80.69 141 GLU A C 1
ATOM 1155 O O . GLU A 1 141 ? -4.072 -8.554 29.680 1.00 80.69 141 GLU A O 1
ATOM 1160 N N . LEU A 1 142 ? -3.528 -8.375 27.517 1.00 76.25 142 LEU A N 1
ATOM 1161 C CA . LEU A 1 142 ? -4.831 -7.838 27.128 1.00 76.25 142 LEU A CA 1
ATOM 1162 C C . LEU A 1 142 ? -5.977 -8.836 27.348 1.00 76.25 142 LEU A C 1
ATOM 1164 O O . LEU A 1 142 ? -7.098 -8.430 27.656 1.00 76.25 142 LEU A O 1
ATOM 1168 N N . LYS A 1 143 ? -5.710 -10.131 27.149 1.00 77.25 143 LYS A N 1
ATOM 1169 C CA . LYS A 1 143 ? -6.687 -11.201 27.362 1.00 77.25 143 LYS A CA 1
ATOM 1170 C C . LYS A 1 143 ? -6.939 -11.416 28.850 1.00 77.25 143 LYS A C 1
ATOM 1172 O O . LYS A 1 143 ? -8.091 -11.559 29.235 1.00 77.25 143 LYS A O 1
ATOM 1177 N N . ASP A 1 144 ? -5.901 -11.375 29.673 1.00 78.44 144 ASP A N 1
ATOM 1178 C CA . ASP A 1 144 ? -6.019 -11.538 31.123 1.00 78.44 144 ASP A CA 1
ATOM 1179 C C . ASP A 1 144 ? -6.771 -10.368 31.766 1.00 78.44 144 ASP A C 1
ATOM 1181 O O . ASP A 1 144 ? -7.561 -10.570 32.686 1.00 78.44 144 ASP A O 1
ATOM 1185 N N . ILE A 1 145 ? -6.601 -9.152 31.238 1.00 77.81 145 ILE A N 1
ATOM 1186 C CA . ILE A 1 145 ? -7.407 -7.986 31.629 1.00 77.81 145 ILE A CA 1
ATOM 1187 C C . ILE A 1 145 ? -8.885 -8.186 31.265 1.00 77.81 145 ILE A C 1
ATOM 1189 O O . ILE A 1 145 ? -9.756 -7.719 31.989 1.00 77.81 145 ILE A O 1
ATOM 1193 N N . TYR A 1 146 ? -9.177 -8.867 30.155 1.00 68.75 146 TYR A N 1
ATOM 1194 C CA . TYR A 1 146 ? -10.549 -9.118 29.711 1.00 68.75 146 TYR A CA 1
ATOM 1195 C C . TYR A 1 146 ? -11.240 -10.250 30.486 1.00 68.75 146 TYR A C 1
ATOM 1197 O O . TYR A 1 146 ? -12.438 -10.173 30.715 1.00 68.75 146 TYR A O 1
ATOM 1205 N N . GLU A 1 147 ? -10.507 -11.292 30.880 1.00 72.88 147 GLU A N 1
ATOM 1206 C CA . GLU A 1 147 ? -11.059 -12.434 31.632 1.00 72.88 147 GLU A CA 1
ATOM 1207 C C . GLU A 1 147 ? -11.248 -12.121 33.128 1.00 72.88 147 GLU A C 1
ATOM 1209 O O . GLU A 1 147 ? -12.064 -12.757 33.789 1.00 72.88 147 GLU A O 1
ATOM 1214 N N . ASN A 1 148 ? -10.504 -11.148 33.666 1.00 64.31 148 ASN A N 1
ATOM 1215 C CA . ASN A 1 148 ? -10.614 -10.694 35.058 1.00 64.31 148 ASN A CA 1
ATOM 1216 C C . ASN A 1 148 ? -11.513 -9.453 35.234 1.00 64.31 148 ASN A C 1
ATOM 1218 O O . ASN A 1 148 ? -11.431 -8.781 36.267 1.00 64.31 148 ASN A O 1
ATOM 1222 N N . LEU A 1 149 ? -12.338 -9.135 34.233 1.00 52.28 149 LEU A N 1
ATOM 1223 C CA . LEU A 1 149 ? -13.353 -8.079 34.271 1.00 52.28 149 LEU A CA 1
ATOM 1224 C C . LEU A 1 149 ? -14.755 -8.694 34.354 1.00 52.28 149 LEU A C 1
ATOM 1226 O O . LEU A 1 149 ? -15.581 -8.148 35.117 1.00 52.28 149 LEU A O 1
#

Solvent-accessible surface area (backbone atoms only — not comparable to full-atom values): 9774 Å² total; per-residue (Å²): 136,87,82,77,75,92,75,86,68,86,61,64,42,47,54,70,56,54,26,59,75,71,72,49,58,69,68,57,55,55,52,45,38,74,73,33,74,83,52,51,57,51,73,56,92,95,44,48,27,34,45,59,70,31,51,53,51,49,53,52,50,50,53,42,45,76,72,67,46,51,72,70,57,48,46,53,52,53,57,54,70,75,44,82,79,81,86,80,83,88,85,87,86,86,91,88,83,92,87,79,94,75,84,66,78,81,80,78,51,80,71,71,76,72,70,78,78,79,91,73,90,78,93,61,93,67,46,78,64,50,52,49,49,54,50,50,48,56,51,45,56,57,46,54,58,61,75,76,105

Radius of gyration: 23.37 Å; Cα contacts (8 Å, |Δi|>4): 68; chains: 1; bounding box: 62×34×58 Å

Sequence (149 aa):
MKKKGQTEPKNFHPASEVATLLKIKPYILKYWEKKIPEIRPIKIANRKYYTFEQIETLKIVKRLIEQGFTLTAVKREIKKQTKPQTKEKPAQEMKSTKAPNLPSPLTLFPELAKHSYPEKTASKNLNTQDLRLLLREVLGELKDIYENL

pLDDT: mean 72.91, std 19.74, range [37.59, 94.0]

Nearest PDB structures (foldseek):
  4r4e-assembly1_A  TM=9.221E-01  e=4.951E-04  Bacillus subtilis subsp. subtilis str. 168
  5i44-assembly4_E  TM=9.006E-01  e=7.770E-04  Bacillus subtilis subsp. subtilis str. 168
  5i44-assembly1_D  TM=8.689E-01  e=9.425E-04  Bacillus subtilis subsp. subtilis str. 168
  5i44-assembly4_G-2  TM=8.405E-01  e=1.143E-03  Bacillus subtilis subsp. subtilis str. 168
  5i44-assembly4_F-2  TM=8.727E-01  e=4.143E-03  Bacillus subtilis subsp. subtilis str. 168

Secondary structure (DSSP, 8-state):
---------TTEEEHHHHHHHHT--HHHHHHHHHH-GGGPPEEETTEEEEEHHHHHHHHHHHHHHHTT--HHHHHHHHHHHSS---------------------GGGS-GGGGS--PPP--------HHHHHHHHHHHHHHHHHHHHT-